Protein AF-A0A0J7YPG8-F1 (afdb_monomer_lite)

Organism: Beta vulgaris subsp. vulgaris (NCBI:txid3555)

Foldseek 3Di:
DVVQLVVQVVVVVVVVVPPWDPLLSLLLSQLSVLVVCCVVVVPLPAARDPVSVVSLQPIPPNVVSCVRSDDPQLADPSSVVSSVNVPRVPDPVVVLVVLVSNLVNPCVVPVDLVVSVVSCVVSVNLVVSLVSQVVDPVNVVVNVVSVDDPVPPVD

pLDDT: mean 83.24, std 10.27, range [52.94, 93.94]

InterPro domains:
  IPR022033 RAVE complex protein Rav1 C-terminal [PF12234] (2-155)
  IPR052208 DmX-like/RAVE complex component [PTHR13950] (1-155)

Structure (mmCIF, N/CA/C/O backbone):
data_AF-A0A0J7YPG8-F1
#
_entry.id   AF-A0A0J7YPG8-F1
#
loop_
_atom_site.group_PDB
_atom_site.id
_atom_site.type_symbol
_atom_site.label_atom_id
_atom_site.label_alt_id
_atom_site.label_comp_id
_atom_site.label_asym_id
_atom_site.label_entity_id
_atom_site.label_seq_id
_atom_site.pdbx_PDB_ins_code
_atom_site.Cartn_x
_atom_site.Cartn_y
_atom_site.Cartn_z
_atom_site.occupancy
_atom_site.B_iso_or_equiv
_atom_site.auth_seq_id
_atom_site.auth_comp_id
_atom_site.auth_asym_id
_atom_site.auth_atom_id
_atom_site.pdbx_PDB_model_num
ATOM 1 N N . GLN A 1 1 ? 13.573 20.046 -13.382 1.00 54.94 1 GLN A N 1
ATOM 2 C CA . GLN A 1 1 ? 13.195 18.711 -13.901 1.00 54.94 1 GLN A CA 1
ATOM 3 C C . GLN A 1 1 ? 14.416 17.842 -14.230 1.00 54.94 1 GLN A C 1
ATOM 5 O O . GLN A 1 1 ? 14.506 16.757 -13.679 1.00 54.94 1 GLN A O 1
ATOM 10 N N . LEU A 1 2 ? 15.409 18.317 -14.998 1.00 61.66 2 LEU A N 1
ATOM 11 C CA . LEU A 1 2 ? 16.620 17.539 -15.344 1.00 61.66 2 LEU A CA 1
ATOM 12 C C . LEU A 1 2 ? 17.437 17.011 -14.149 1.00 61.66 2 LEU A C 1
ATOM 14 O O . LEU A 1 2 ? 17.942 15.901 -14.215 1.00 61.66 2 LEU A O 1
ATOM 18 N N . LEU A 1 3 ? 17.535 17.759 -13.046 1.00 69.31 3 LEU A N 1
ATOM 19 C CA . LEU A 1 3 ? 18.310 17.344 -11.866 1.00 69.31 3 LEU A CA 1
ATOM 20 C C . LEU A 1 3 ? 17.649 16.172 -11.116 1.00 69.31 3 LEU A C 1
ATOM 22 O O . LEU A 1 3 ? 18.337 15.276 -10.650 1.00 69.31 3 LEU A O 1
ATOM 26 N N . ALA A 1 4 ? 16.312 16.130 -11.076 1.00 63.34 4 ALA A N 1
ATOM 27 C CA . ALA A 1 4 ? 15.558 15.010 -10.510 1.00 63.34 4 ALA A CA 1
ATOM 28 C C . ALA A 1 4 ? 15.660 13.761 -11.398 1.00 63.34 4 ALA A C 1
ATOM 30 O O . ALA A 1 4 ? 15.822 12.654 -10.896 1.00 63.34 4 ALA A O 1
ATOM 31 N N . VAL A 1 5 ? 15.633 13.939 -12.721 1.00 67.81 5 VAL A N 1
ATOM 32 C CA . VAL A 1 5 ? 15.859 12.848 -13.680 1.00 67.81 5 VAL A CA 1
ATOM 33 C C . VAL A 1 5 ? 17.299 12.333 -13.586 1.00 67.81 5 VAL A C 1
ATOM 35 O O . VAL A 1 5 ? 17.510 11.135 -13.504 1.00 67.81 5 VAL A O 1
ATOM 38 N N . ALA A 1 6 ? 18.298 13.211 -13.497 1.00 67.00 6 ALA A N 1
ATOM 39 C CA . ALA A 1 6 ? 19.693 12.812 -13.316 1.00 67.00 6 ALA A CA 1
ATOM 40 C C . ALA A 1 6 ? 19.927 12.111 -11.968 1.00 67.00 6 ALA A C 1
ATOM 42 O O . ALA A 1 6 ? 20.605 11.092 -11.929 1.00 67.00 6 ALA A O 1
ATOM 43 N N . HIS A 1 7 ? 19.333 12.603 -10.876 1.00 66.38 7 HIS A N 1
ATOM 44 C CA . HIS A 1 7 ? 19.425 11.970 -9.558 1.00 66.38 7 HIS A CA 1
ATOM 45 C C . HIS A 1 7 ? 18.747 10.601 -9.534 1.00 66.38 7 HIS A C 1
ATOM 47 O O . HIS A 1 7 ? 19.327 9.642 -9.043 1.00 66.38 7 HIS A O 1
ATOM 53 N N . THR A 1 8 ? 17.546 10.492 -10.109 1.00 65.50 8 THR A N 1
ATOM 54 C CA . THR A 1 8 ? 16.853 9.203 -10.223 1.00 65.50 8 THR A CA 1
ATOM 55 C C . THR A 1 8 ? 17.627 8.250 -11.115 1.00 65.50 8 THR A C 1
ATOM 57 O O . THR A 1 8 ? 17.780 7.107 -10.732 1.00 65.50 8 THR A O 1
ATOM 60 N N . ILE A 1 9 ? 18.196 8.693 -12.238 1.00 68.00 9 ILE A N 1
ATOM 61 C CA . ILE A 1 9 ? 19.059 7.854 -13.079 1.00 6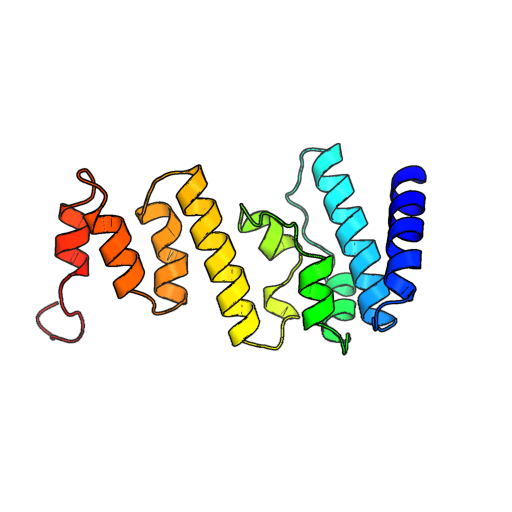8.00 9 ILE A CA 1
ATOM 62 C C . ILE A 1 9 ? 20.325 7.430 -12.326 1.00 68.00 9 ILE A C 1
ATOM 64 O O . ILE A 1 9 ? 20.723 6.283 -12.461 1.00 68.00 9 ILE A O 1
ATOM 68 N N . LEU A 1 10 ? 20.944 8.297 -11.520 1.00 66.56 10 LEU A N 1
ATOM 69 C CA . LEU A 1 10 ? 22.133 7.956 -10.729 1.00 66.56 10 LEU A CA 1
ATOM 70 C C . LEU A 1 10 ? 21.818 6.953 -9.609 1.00 66.56 10 LEU A C 1
ATOM 72 O O . LEU A 1 10 ? 22.492 5.930 -9.518 1.00 66.56 10 LEU A O 1
ATOM 76 N N . GLU A 1 11 ? 20.759 7.184 -8.826 1.00 67.06 11 GLU A N 1
ATOM 77 C CA . GLU A 1 11 ? 20.259 6.221 -7.831 1.00 67.06 11 GLU A CA 1
ATOM 78 C C . GLU A 1 11 ? 19.842 4.905 -8.502 1.00 67.06 11 GLU A C 1
ATOM 80 O O . GLU A 1 11 ? 20.130 3.816 -8.007 1.00 67.06 11 GLU A O 1
ATOM 85 N N . LEU A 1 12 ? 19.195 4.986 -9.667 1.00 63.81 12 LEU A N 1
ATOM 86 C CA . LEU A 1 12 ? 18.752 3.820 -10.421 1.00 63.81 12 LEU A CA 1
ATOM 87 C C . LEU A 1 12 ? 19.906 3.094 -11.123 1.00 63.81 12 LEU A C 1
ATOM 89 O O . LEU A 1 12 ? 19.767 1.911 -11.408 1.00 63.81 12 LEU A O 1
ATOM 93 N N . ASN A 1 13 ? 21.041 3.746 -11.385 1.00 62.84 13 ASN A N 1
ATOM 94 C CA . ASN A 1 13 ? 22.244 3.117 -11.938 1.00 62.84 13 ASN A CA 1
ATOM 95 C C . ASN A 1 13 ? 22.978 2.289 -10.869 1.00 62.84 13 ASN A C 1
ATOM 97 O O . ASN A 1 13 ? 23.530 1.234 -11.171 1.00 62.84 13 ASN A O 1
ATOM 101 N N . GLU A 1 14 ? 22.906 2.692 -9.597 1.00 60.88 14 GLU A N 1
ATOM 102 C CA . GLU A 1 14 ? 23.310 1.818 -8.486 1.00 60.88 14 GLU A CA 1
ATOM 103 C C . GLU A 1 14 ? 22.343 0.635 -8.324 1.00 60.88 14 GLU A C 1
ATOM 105 O O . GLU A 1 14 ? 22.777 -0.504 -8.146 1.00 60.88 14 GLU A O 1
ATOM 110 N N . ILE A 1 15 ? 21.039 0.879 -8.493 1.00 59.84 15 ILE A N 1
ATOM 111 C CA . ILE A 1 15 ? 19.991 -0.156 -8.536 1.00 59.84 15 ILE A CA 1
ATOM 112 C C . ILE A 1 15 ? 20.084 -0.997 -9.824 1.00 59.84 15 ILE A C 1
ATOM 114 O O . ILE A 1 15 ? 19.601 -2.117 -9.848 1.00 59.84 15 ILE A O 1
ATOM 118 N N . SER A 1 16 ? 20.772 -0.558 -10.879 1.00 53.19 16 SER A N 1
ATOM 119 C CA . SER A 1 16 ? 21.001 -1.370 -12.088 1.00 53.19 16 SER A CA 1
ATOM 120 C C . SER A 1 16 ? 21.948 -2.549 -11.822 1.00 53.19 16 SER A C 1
ATOM 122 O O . SER A 1 16 ? 22.043 -3.456 -12.643 1.00 53.19 16 SER A O 1
ATOM 124 N N . ARG A 1 17 ? 22.612 -2.586 -10.653 1.00 52.94 17 ARG A N 1
ATOM 125 C CA . ARG A 1 17 ? 23.252 -3.804 -10.121 1.00 52.94 17 ARG A CA 1
ATOM 126 C C . ARG A 1 17 ? 22.276 -4.773 -9.453 1.00 52.94 17 ARG A C 1
ATOM 128 O O . ARG A 1 17 ? 22.662 -5.902 -9.179 1.00 52.94 17 ARG A O 1
ATOM 135 N N . SER A 1 18 ? 21.060 -4.335 -9.144 1.00 58.66 18 SER A N 1
ATOM 136 C CA . SER A 1 18 ? 19.989 -5.191 -8.639 1.00 58.66 18 SER A CA 1
ATOM 137 C C . SER A 1 18 ? 19.126 -5.689 -9.792 1.00 58.66 18 SER A C 1
ATOM 139 O O . SER A 1 18 ? 18.839 -4.949 -10.728 1.00 58.66 18 SER A O 1
ATOM 141 N N . ASP A 1 19 ? 18.754 -6.963 -9.715 1.00 71.38 19 ASP A N 1
ATOM 142 C CA . ASP A 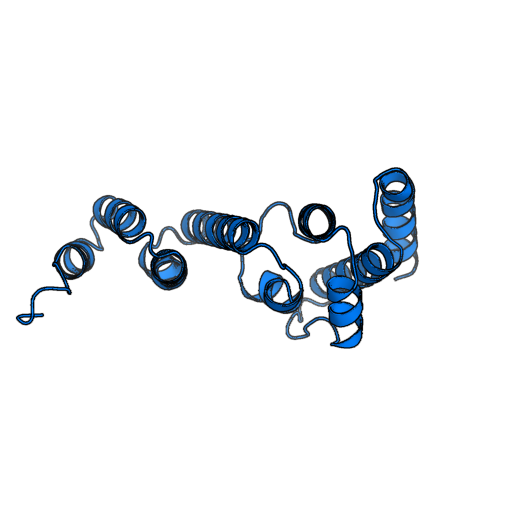1 19 ? 18.104 -7.778 -10.744 1.00 71.38 19 ASP A CA 1
ATOM 143 C C . ASP A 1 19 ? 16.728 -7.236 -11.193 1.00 71.38 19 ASP A C 1
ATOM 145 O O . ASP A 1 19 ? 15.682 -7.806 -10.875 1.00 71.38 19 ASP A O 1
ATOM 149 N N . ILE A 1 20 ? 16.686 -6.106 -11.900 1.00 82.12 20 ILE A N 1
ATOM 150 C CA . ILE A 1 20 ? 15.460 -5.513 -12.444 1.00 82.12 20 ILE A CA 1
ATOM 151 C C . ILE A 1 20 ? 15.534 -5.554 -13.958 1.00 82.12 20 ILE A C 1
ATOM 153 O O . ILE A 1 20 ? 16.533 -5.190 -14.575 1.00 82.12 20 ILE A O 1
ATOM 157 N N . ASP A 1 21 ? 14.444 -5.998 -14.560 1.00 89.50 21 ASP A N 1
ATOM 158 C CA . ASP A 1 21 ? 14.302 -6.080 -15.996 1.00 89.50 21 ASP A CA 1
ATOM 159 C C . ASP A 1 21 ? 13.972 -4.721 -16.631 1.00 89.50 21 ASP A C 1
ATOM 161 O O . ASP A 1 21 ? 13.527 -3.769 -15.985 1.00 89.50 21 ASP A O 1
ATOM 165 N N . LEU A 1 22 ? 14.175 -4.625 -17.945 1.00 88.25 22 LEU A N 1
ATOM 166 C CA . LEU A 1 22 ? 13.968 -3.384 -18.689 1.00 88.25 22 LEU A CA 1
ATOM 167 C C . LEU A 1 22 ? 12.545 -2.790 -18.526 1.00 88.25 22 LEU A C 1
ATOM 169 O O . LEU A 1 22 ? 12.447 -1.570 -18.352 1.00 88.25 22 LEU A O 1
ATOM 173 N N . PRO A 1 23 ? 11.446 -3.579 -18.541 1.00 90.00 23 PRO A N 1
ATOM 174 C CA . PRO A 1 23 ? 10.108 -3.062 -18.244 1.00 90.00 23 PRO A CA 1
ATOM 175 C C . PRO A 1 23 ? 9.986 -2.480 -16.828 1.00 90.00 23 PRO A C 1
ATOM 177 O O . PRO A 1 23 ? 9.459 -1.377 -16.666 1.00 90.00 23 PRO A O 1
ATOM 180 N N . GLY A 1 24 ? 10.535 -3.160 -15.814 1.00 90.12 24 GLY A N 1
ATOM 181 C CA . GLY A 1 24 ? 10.554 -2.664 -14.438 1.00 90.12 24 GLY A CA 1
ATOM 182 C C . GLY A 1 24 ? 11.324 -1.349 -14.308 1.00 90.12 24 GLY A C 1
ATOM 183 O O . GLY A 1 24 ? 10.861 -0.414 -13.654 1.00 90.12 24 GLY A O 1
ATOM 184 N N . PHE A 1 25 ? 12.452 -1.221 -15.006 1.00 87.62 25 PHE A N 1
ATOM 185 C CA . PHE A 1 25 ? 13.236 0.013 -15.021 1.00 87.62 25 PHE A CA 1
ATOM 186 C C . PHE A 1 25 ? 12.457 1.203 -15.605 1.00 87.62 25 PHE A C 1
ATOM 188 O O . PHE A 1 25 ? 12.451 2.291 -15.024 1.00 87.62 25 PHE A O 1
ATOM 195 N N . ARG A 1 26 ? 11.743 0.999 -16.722 1.00 89.88 26 ARG A N 1
ATOM 196 C CA . ARG A 1 26 ? 10.897 2.040 -17.340 1.00 89.88 26 ARG A CA 1
ATOM 197 C C . ARG A 1 26 ? 9.798 2.508 -16.395 1.00 89.88 26 ARG A C 1
ATOM 199 O O . ARG A 1 26 ? 9.615 3.713 -16.225 1.00 89.88 26 ARG A O 1
ATOM 206 N N . PHE A 1 27 ? 9.125 1.566 -15.739 1.00 91.69 27 PHE A N 1
ATOM 207 C CA . PHE A 1 27 ? 8.128 1.899 -14.729 1.00 91.69 27 PHE A CA 1
ATOM 208 C C . PHE A 1 27 ? 8.732 2.680 -13.559 1.00 91.69 27 PHE A C 1
ATOM 210 O O . PHE A 1 27 ? 8.128 3.649 -13.110 1.00 91.69 27 PHE A O 1
ATOM 217 N N . LEU A 1 28 ? 9.918 2.306 -13.065 1.00 89.00 28 LEU A N 1
ATOM 218 C CA . LEU A 1 28 ? 10.553 3.014 -11.948 1.00 89.00 28 LEU A CA 1
ATOM 219 C C . LEU A 1 28 ? 10.834 4.476 -12.275 1.00 89.00 28 LEU A C 1
ATOM 221 O O . LEU A 1 28 ? 10.566 5.338 -11.439 1.00 89.00 28 LEU A O 1
ATOM 225 N N . ILE A 1 29 ? 11.329 4.764 -13.478 1.00 87.06 29 ILE A N 1
ATOM 226 C CA . ILE A 1 29 ? 11.543 6.147 -13.917 1.00 87.06 29 ILE A CA 1
ATOM 227 C C . ILE A 1 29 ? 10.216 6.909 -13.918 1.00 87.06 29 ILE A C 1
ATOM 229 O O . ILE A 1 29 ? 10.133 7.976 -13.306 1.00 87.06 29 ILE A O 1
ATOM 233 N N . ALA A 1 30 ? 9.175 6.347 -14.542 1.00 89.12 30 ALA A N 1
ATOM 234 C CA . ALA A 1 30 ? 7.854 6.968 -14.596 1.00 89.12 30 ALA A CA 1
ATOM 235 C C . ALA A 1 30 ? 7.277 7.206 -13.189 1.00 89.12 30 ALA A C 1
ATOM 237 O O . ALA A 1 30 ? 6.852 8.312 -12.862 1.00 89.12 30 ALA A O 1
ATOM 238 N N . ALA A 1 31 ? 7.354 6.205 -12.309 1.00 88.25 31 ALA A N 1
ATOM 239 C CA . ALA A 1 31 ? 6.887 6.285 -10.930 1.00 88.25 31 ALA A CA 1
ATOM 240 C C . ALA A 1 31 ? 7.636 7.352 -10.115 1.00 88.25 31 ALA A C 1
ATOM 242 O O . ALA A 1 31 ? 7.017 8.082 -9.339 1.00 88.25 31 ALA A O 1
ATOM 243 N N . ARG A 1 32 ? 8.959 7.474 -10.283 1.00 85.75 32 ARG A N 1
ATOM 244 C CA . ARG A 1 32 ? 9.769 8.475 -9.571 1.00 85.75 32 ARG A CA 1
ATOM 245 C C . ARG A 1 32 ? 9.520 9.886 -10.087 1.00 85.75 32 ARG A C 1
ATOM 247 O O . ARG A 1 32 ? 9.409 10.805 -9.274 1.00 85.75 32 ARG A O 1
ATOM 254 N N . LEU A 1 33 ? 9.385 10.052 -11.402 1.00 84.50 33 LEU A N 1
ATOM 255 C CA . LEU A 1 33 ? 9.008 11.329 -12.001 1.00 84.50 33 LEU A CA 1
ATOM 256 C C . LEU A 1 33 ? 7.626 11.767 -11.506 1.00 84.50 33 LEU A C 1
ATOM 258 O O . LEU A 1 33 ? 7.490 12.874 -10.988 1.00 84.50 33 LEU A O 1
ATOM 262 N N . PHE A 1 34 ? 6.651 10.859 -11.546 1.00 85.94 34 PHE A N 1
ATOM 263 C CA . PHE A 1 34 ? 5.309 11.086 -11.020 1.00 85.94 34 PHE A CA 1
ATOM 264 C C . PHE A 1 34 ? 5.336 11.512 -9.544 1.00 85.94 34 PHE A C 1
ATOM 266 O O . PHE A 1 34 ? 4.749 12.527 -9.172 1.00 85.94 34 PHE A O 1
ATOM 273 N N . GLN A 1 35 ? 6.071 10.793 -8.689 1.00 83.31 35 GLN A N 1
ATOM 274 C CA . GLN A 1 35 ? 6.219 11.146 -7.271 1.00 83.31 35 GLN A CA 1
ATOM 275 C C . GLN A 1 35 ? 6.872 12.519 -7.064 1.00 83.31 35 GLN A C 1
ATOM 277 O O . GLN A 1 35 ? 6.481 13.255 -6.153 1.00 83.31 35 GLN A O 1
ATOM 282 N N . PHE A 1 36 ? 7.865 12.867 -7.883 1.00 81.00 36 PHE A N 1
ATOM 283 C CA . PHE A 1 36 ? 8.516 14.171 -7.835 1.00 81.00 36 PHE A CA 1
ATOM 284 C C . PHE A 1 36 ? 7.547 15.296 -8.212 1.00 81.00 36 PHE A C 1
ATOM 286 O O . PHE A 1 36 ? 7.435 16.277 -7.474 1.00 81.00 36 PHE A O 1
ATOM 293 N N . GLU A 1 37 ? 6.807 15.147 -9.310 1.00 81.56 37 GLU A N 1
ATOM 294 C CA . GLU A 1 37 ? 5.797 16.121 -9.738 1.00 81.56 37 GLU A CA 1
ATOM 295 C C . GLU A 1 37 ? 4.726 16.320 -8.672 1.00 81.56 37 GLU A C 1
ATOM 297 O O . GLU A 1 37 ? 4.372 17.453 -8.341 1.00 81.56 37 GLU A O 1
ATOM 302 N N . CYS A 1 38 ? 4.305 15.216 -8.064 1.00 78.62 38 CYS A N 1
ATOM 303 C CA . CYS A 1 38 ? 3.392 15.188 -6.940 1.00 78.62 38 CYS A CA 1
ATOM 304 C C . CYS A 1 38 ? 3.857 16.042 -5.750 1.00 78.62 38 CYS A C 1
ATOM 306 O O . CYS A 1 38 ? 3.076 16.811 -5.182 1.00 78.62 38 CYS A O 1
ATOM 308 N N . ARG A 1 39 ? 5.140 15.937 -5.383 1.00 77.12 39 ARG A N 1
ATOM 309 C CA . ARG A 1 39 ? 5.745 16.755 -4.318 1.00 77.12 39 ARG A CA 1
ATOM 310 C C . ARG A 1 39 ? 5.901 18.217 -4.733 1.00 77.12 39 ARG A C 1
ATOM 312 O O . ARG A 1 39 ? 5.706 19.099 -3.903 1.00 77.12 39 ARG A O 1
ATOM 319 N N . SER A 1 40 ? 6.254 18.466 -5.992 1.00 77.19 40 SER A N 1
ATOM 320 C CA . SER A 1 40 ? 6.561 19.807 -6.497 1.00 77.19 40 SER A CA 1
ATOM 321 C C . SER A 1 40 ? 5.315 20.670 -6.702 1.00 77.19 40 SER A C 1
ATOM 323 O O . SER A 1 40 ? 5.354 21.861 -6.411 1.00 77.19 40 SER A O 1
ATOM 325 N N . HIS A 1 41 ? 4.214 20.099 -7.197 1.00 70.00 41 HIS A N 1
ATOM 326 C CA . HIS A 1 41 ? 3.038 20.869 -7.626 1.00 70.00 41 HIS A CA 1
ATOM 327 C 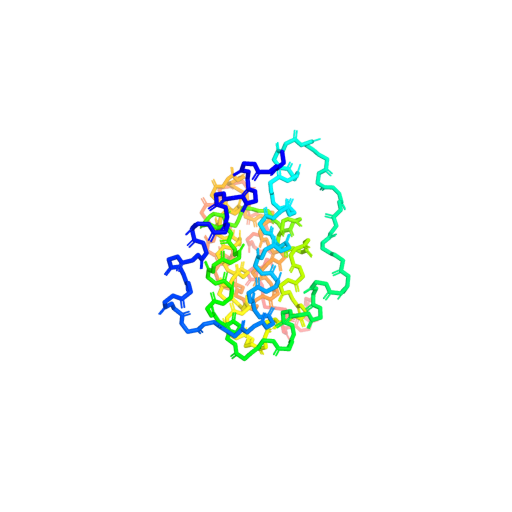C . HIS A 1 41 ? 1.832 20.757 -6.679 1.00 70.00 41 HIS A C 1
ATOM 329 O O . HIS A 1 41 ? 0.792 21.348 -6.966 1.00 70.00 41 HIS A O 1
ATOM 335 N N . GLN A 1 42 ? 1.933 19.997 -5.575 1.00 63.00 42 GLN A N 1
ATOM 336 C CA . GLN A 1 42 ? 0.869 19.738 -4.576 1.00 63.00 42 GLN A CA 1
ATOM 337 C C . GLN A 1 42 ? -0.489 19.265 -5.152 1.00 63.00 42 GLN A C 1
ATOM 339 O O . GLN A 1 42 ? -1.471 19.122 -4.427 1.00 63.00 42 GLN A O 1
ATOM 344 N N . THR A 1 43 ? -0.553 18.967 -6.449 1.00 54.88 43 THR A N 1
ATOM 345 C CA . THR A 1 43 ? -1.761 18.644 -7.215 1.00 54.88 43 THR A CA 1
ATOM 346 C C . THR A 1 43 ? -1.720 17.183 -7.666 1.00 54.88 43 THR A C 1
ATOM 348 O O . THR A 1 43 ? -1.878 16.847 -8.833 1.00 54.88 43 THR A O 1
ATOM 351 N N . CYS A 1 44 ? -1.536 16.265 -6.714 1.00 56.31 44 CYS A N 1
ATOM 352 C CA . CYS A 1 44 ? -1.649 14.822 -6.955 1.00 56.31 44 CYS A CA 1
ATOM 353 C C . CYS A 1 44 ? -3.114 14.386 -7.094 1.00 56.31 44 CYS A C 1
ATOM 355 O O . CYS A 1 44 ? -3.663 13.714 -6.215 1.00 56.31 44 CYS A O 1
ATOM 357 N N . GLN A 1 45 ? -3.778 14.782 -8.175 1.00 58.44 45 GLN A N 1
ATOM 358 C CA . GLN A 1 45 ? -4.982 14.079 -8.633 1.00 58.44 45 GLN A CA 1
ATOM 359 C C . GLN A 1 45 ? -4.703 13.163 -9.826 1.00 58.44 45 GLN A C 1
ATOM 361 O O . GLN A 1 45 ? -5.525 12.303 -10.135 1.00 58.44 45 GLN A O 1
ATOM 366 N N . GLN A 1 46 ? -3.543 13.309 -10.467 1.00 70.12 46 GLN A N 1
ATOM 367 C CA . GLN A 1 46 ? -3.156 12.482 -11.600 1.00 70.12 46 GLN A CA 1
ATOM 368 C C . GLN A 1 46 ? -2.681 11.108 -11.113 1.00 70.12 46 GLN A C 1
ATOM 370 O O . GLN A 1 46 ? -2.113 10.975 -10.031 1.00 70.12 46 GLN A O 1
ATOM 375 N N . ARG A 1 47 ? -3.002 10.069 -11.881 1.00 81.50 47 ARG A N 1
ATOM 376 C CA . ARG A 1 47 ? -2.470 8.712 -11.714 1.00 81.50 47 ARG A CA 1
ATOM 377 C C . ARG A 1 47 ? -1.396 8.501 -12.774 1.00 81.50 47 ARG A C 1
ATOM 379 O O . ARG A 1 47 ? -1.382 9.243 -13.754 1.00 81.50 47 ARG A O 1
ATOM 386 N N . LEU A 1 48 ? -0.551 7.488 -12.596 1.00 87.88 48 LEU A N 1
ATOM 387 C CA . LEU A 1 48 ? 0.307 7.027 -13.686 1.00 87.88 48 LEU A CA 1
ATOM 388 C C . LEU A 1 48 ? -0.531 6.715 -14.926 1.00 87.88 48 LEU A C 1
ATOM 390 O O . LEU A 1 48 ? -1.673 6.246 -14.817 1.00 87.88 48 LEU A O 1
ATOM 394 N N . GLU A 1 49 ? 0.043 6.973 -16.096 1.00 89.44 49 GLU A N 1
ATOM 395 C CA . GLU A 1 49 ? -0.617 6.636 -17.344 1.00 89.44 49 GLU A CA 1
ATOM 396 C C . GLU A 1 49 ? -0.726 5.116 -17.492 1.00 89.44 49 GLU A C 1
ATOM 398 O O . GLU A 1 49 ? 0.075 4.339 -16.966 1.00 89.44 49 GLU A O 1
ATOM 403 N N . TRP A 1 50 ? -1.727 4.667 -18.249 1.00 89.62 50 TRP A N 1
ATOM 404 C CA . TRP A 1 50 ? -1.934 3.238 -18.490 1.00 89.62 50 TRP A CA 1
ATOM 405 C C . TRP A 1 50 ? -0.724 2.568 -19.147 1.00 89.62 50 TRP A C 1
ATOM 407 O O . TRP A 1 50 ? -0.469 1.394 -18.886 1.00 89.62 50 TRP A O 1
ATOM 417 N N . VAL A 1 51 ? 0.043 3.310 -19.954 1.00 91.50 51 VAL A N 1
ATOM 418 C CA . VAL A 1 51 ? 1.281 2.812 -20.566 1.00 91.50 51 VAL A CA 1
ATOM 419 C C . VAL A 1 51 ? 2.355 2.512 -19.516 1.00 91.50 51 VAL A C 1
ATOM 421 O O . VAL A 1 51 ? 3.026 1.487 -19.609 1.00 91.50 51 VAL A O 1
ATOM 424 N N . ASP A 1 52 ? 2.466 3.334 -18.472 1.00 91.62 52 ASP A N 1
ATOM 425 C CA . ASP A 1 52 ? 3.421 3.120 -17.383 1.00 91.62 52 ASP A CA 1
ATOM 426 C C . ASP A 1 52 ? 3.035 1.896 -16.559 1.00 91.62 52 ASP A C 1
ATOM 428 O O . ASP A 1 52 ? 3.869 1.037 -16.267 1.00 91.62 52 ASP A O 1
ATOM 432 N N . VAL A 1 53 ? 1.742 1.763 -16.254 1.00 92.25 53 VAL A N 1
ATOM 433 C CA . VAL A 1 53 ? 1.204 0.580 -15.573 1.00 92.25 53 VAL A CA 1
ATOM 434 C C . VAL A 1 53 ? 1.445 -0.681 -16.408 1.00 92.25 53 VAL A C 1
ATOM 436 O O . VAL A 1 53 ? 1.831 -1.710 -15.854 1.00 92.25 53 VAL A O 1
ATOM 439 N N . ALA A 1 54 ? 1.298 -0.612 -17.734 1.00 93.94 54 ALA A N 1
ATOM 440 C CA . ALA A 1 54 ? 1.575 -1.740 -18.619 1.00 93.94 54 ALA A CA 1
ATOM 441 C C . ALA A 1 54 ? 3.038 -2.206 -18.534 1.00 93.94 54 ALA A C 1
ATOM 443 O O . ALA A 1 54 ? 3.283 -3.414 -18.550 1.00 93.94 54 ALA A O 1
ATOM 444 N N . TRP A 1 55 ? 4.006 -1.295 -18.378 1.00 93.75 55 TRP A N 1
ATOM 445 C CA . TRP A 1 55 ? 5.407 -1.677 -18.166 1.00 93.75 55 TRP A CA 1
ATOM 446 C C . TRP A 1 55 ? 5.612 -2.452 -16.860 1.00 93.75 55 TRP A C 1
ATOM 448 O O . TRP A 1 55 ? 6.334 -3.448 -16.860 1.00 93.75 55 TRP A O 1
ATOM 458 N N . ALA A 1 56 ? 4.932 -2.067 -15.775 1.00 93.38 56 ALA A N 1
ATOM 459 C CA . ALA A 1 56 ? 4.978 -2.818 -14.519 1.00 93.38 56 ALA A CA 1
ATOM 460 C C . ALA A 1 56 ? 4.351 -4.215 -14.644 1.00 93.38 56 ALA A C 1
ATOM 462 O O . ALA A 1 56 ? 4.890 -5.180 -14.104 1.00 93.38 56 ALA A O 1
ATOM 463 N N . ILE A 1 57 ? 3.248 -4.345 -15.392 1.00 92.81 57 ILE A N 1
ATOM 464 C CA . ILE A 1 57 ? 2.593 -5.642 -15.649 1.00 92.81 57 ILE A CA 1
ATOM 465 C C . ILE A 1 57 ? 3.544 -6.602 -16.375 1.00 92.81 57 ILE A C 1
ATOM 467 O O . ILE A 1 57 ? 3.600 -7.786 -16.041 1.00 92.81 57 ILE A O 1
ATOM 471 N N . HIS A 1 58 ? 4.313 -6.101 -17.343 1.00 92.75 58 HIS A N 1
ATOM 472 C CA . HIS A 1 58 ? 5.268 -6.912 -18.105 1.00 92.75 58 HIS A CA 1
ATOM 473 C C . HIS A 1 58 ? 6.578 -7.180 -17.359 1.00 92.75 58 HIS A C 1
ATOM 475 O O . HIS A 1 58 ? 7.394 -7.958 -17.851 1.00 92.75 58 HIS A O 1
ATOM 481 N N . SER A 1 59 ? 6.790 -6.568 -16.190 1.00 92.00 59 SER A N 1
ATOM 482 C CA . SER A 1 59 ? 7.985 -6.833 -15.399 1.00 92.00 59 SER A CA 1
ATOM 483 C C . SER A 1 59 ? 7.947 -8.246 -14.807 1.00 92.00 59 SER A C 1
ATOM 485 O O . SER A 1 59 ? 6.945 -8.674 -14.219 1.00 92.00 59 SER A O 1
ATOM 487 N N . GLY A 1 60 ? 9.057 -8.971 -14.932 1.00 89.50 60 GLY A N 1
ATOM 488 C CA . GLY A 1 60 ? 9.305 -10.238 -14.242 1.00 89.50 60 GLY A CA 1
ATOM 489 C C . GLY A 1 60 ? 9.694 -10.053 -12.771 1.00 89.50 60 GLY A C 1
ATOM 490 O O . GLY A 1 60 ? 9.597 -10.989 -11.982 1.00 89.50 60 GLY A O 1
ATOM 491 N N . CYS A 1 61 ? 10.077 -8.836 -12.373 1.00 88.56 61 CYS A N 1
ATOM 492 C CA . CYS A 1 61 ? 10.643 -8.527 -11.059 1.00 88.56 61 CYS A CA 1
ATOM 493 C C . CYS A 1 61 ? 9.695 -7.683 -10.183 1.00 88.56 61 CYS A C 1
ATOM 495 O O . CYS A 1 61 ? 10.139 -6.803 -9.444 1.00 88.56 61 CYS A O 1
ATOM 497 N N . LYS A 1 62 ? 8.383 -7.956 -10.227 1.00 90.44 62 LYS A N 1
ATOM 498 C CA . LYS A 1 62 ? 7.323 -7.179 -9.541 1.00 90.44 62 LYS A CA 1
ATOM 499 C C . LYS A 1 62 ? 7.514 -7.031 -8.028 1.00 90.44 62 LYS A C 1
ATOM 501 O O . LYS A 1 62 ? 7.271 -5.958 -7.484 1.00 90.44 62 LYS A O 1
ATOM 506 N N . ALA A 1 63 ? 7.998 -8.068 -7.346 1.00 86.69 63 ALA A N 1
ATOM 507 C CA . ALA A 1 63 ? 8.257 -8.019 -5.904 1.00 86.69 63 ALA A CA 1
ATOM 508 C C . ALA A 1 63 ? 9.350 -6.993 -5.545 1.00 86.69 63 ALA A C 1
ATOM 510 O O . ALA A 1 63 ? 9.211 -6.203 -4.606 1.00 86.69 63 ALA A O 1
ATOM 511 N N . SER A 1 64 ? 10.440 -6.972 -6.318 1.00 87.44 64 SER A N 1
ATOM 512 C CA . SER A 1 64 ? 11.510 -5.973 -6.194 1.00 87.44 64 SER A CA 1
ATOM 513 C C . SER A 1 64 ? 11.016 -4.591 -6.621 1.00 87.44 64 SER A C 1
ATOM 515 O O . SER A 1 64 ? 11.288 -3.598 -5.944 1.00 87.44 64 SER A O 1
ATOM 517 N N . LEU A 1 65 ? 10.209 -4.535 -7.683 1.00 89.12 65 LEU A N 1
ATOM 518 C CA . LEU A 1 65 ? 9.589 -3.315 -8.187 1.00 89.12 65 LEU A CA 1
ATOM 519 C C . LEU A 1 65 ? 8.718 -2.635 -7.127 1.00 89.12 65 LEU A C 1
ATOM 521 O O . LEU A 1 65 ? 8.806 -1.422 -6.944 1.00 89.12 65 LEU A O 1
ATOM 525 N N . ALA A 1 66 ? 7.926 -3.404 -6.377 1.00 88.50 66 ALA A N 1
ATOM 526 C CA . ALA A 1 66 ? 7.121 -2.897 -5.269 1.00 88.50 66 ALA A CA 1
ATOM 527 C C . ALA A 1 66 ? 7.982 -2.275 -4.170 1.00 88.50 66 ALA A C 1
ATOM 529 O O . ALA A 1 66 ? 7.695 -1.167 -3.730 1.00 88.50 66 ALA A O 1
ATOM 530 N N . LYS A 1 67 ? 9.081 -2.923 -3.774 1.00 85.12 67 LYS A N 1
ATOM 531 C CA . LYS A 1 67 ? 9.987 -2.382 -2.744 1.00 85.12 67 LYS A CA 1
ATOM 532 C C . LYS A 1 67 ? 10.637 -1.060 -3.157 1.00 85.12 67 LYS A C 1
ATOM 534 O O . LYS A 1 67 ? 10.902 -0.225 -2.301 1.00 85.12 67 LYS A O 1
ATOM 539 N N . LEU A 1 68 ? 10.907 -0.882 -4.448 1.00 85.06 68 LEU A N 1
ATOM 540 C CA . LEU A 1 68 ? 11.642 0.274 -4.970 1.00 85.06 68 LEU A CA 1
ATOM 541 C C . LEU A 1 68 ? 10.739 1.426 -5.419 1.00 85.06 68 LEU A C 1
ATOM 543 O O . LEU A 1 68 ? 11.163 2.584 -5.394 1.00 85.06 68 LEU A O 1
ATOM 547 N N . SER A 1 69 ? 9.517 1.122 -5.855 1.00 86.00 69 SER A N 1
ATOM 548 C CA . SER A 1 69 ? 8.540 2.124 -6.293 1.00 86.00 69 SER A CA 1
ATOM 549 C C . SER A 1 69 ? 7.706 2.668 -5.138 1.00 86.00 69 SER A C 1
ATOM 551 O O . SER A 1 69 ? 7.334 3.843 -5.157 1.00 86.00 69 SER A O 1
ATOM 553 N N . LEU A 1 70 ? 7.416 1.846 -4.126 1.00 83.94 70 LEU A N 1
ATOM 554 C CA . LEU A 1 70 ? 6.608 2.265 -2.990 1.00 83.94 70 LEU A CA 1
ATOM 555 C C . LEU A 1 70 ? 7.430 3.124 -2.019 1.00 83.94 70 LEU A C 1
ATOM 557 O O . LEU A 1 70 ? 8.575 2.791 -1.715 1.00 83.94 70 LEU A O 1
ATOM 561 N N . PRO A 1 71 ? 6.860 4.221 -1.494 1.00 75.44 71 PRO A N 1
ATOM 562 C CA . PRO A 1 71 ? 7.506 4.978 -0.431 1.00 75.44 71 PRO A CA 1
ATOM 563 C C . PRO A 1 71 ? 7.627 4.124 0.841 1.00 75.44 71 PRO A C 1
ATOM 565 O O . PRO A 1 71 ? 6.741 3.321 1.133 1.00 75.44 71 PRO A O 1
ATOM 568 N N . CYS A 1 72 ? 8.684 4.347 1.634 1.00 69.19 72 CYS A N 1
ATOM 569 C CA . CYS A 1 72 ? 8.891 3.649 2.914 1.00 69.19 72 CYS A CA 1
ATOM 570 C C . CYS A 1 72 ? 7.696 3.789 3.869 1.00 69.19 72 CYS A C 1
ATOM 572 O O . CYS A 1 72 ? 7.378 2.856 4.602 1.00 69.19 72 CYS A O 1
ATOM 574 N N . GLU A 1 73 ? 7.009 4.933 3.832 1.00 69.38 73 GLU A N 1
ATOM 575 C CA . GLU A 1 73 ? 5.764 5.154 4.560 1.00 69.38 73 GLU A CA 1
ATOM 576 C C . GLU A 1 73 ? 4.598 5.296 3.576 1.00 69.38 73 GLU A C 1
ATOM 578 O O . GLU A 1 73 ? 4.351 6.355 2.994 1.00 69.38 73 GLU A O 1
ATOM 583 N N . ILE A 1 74 ? 3.858 4.205 3.383 1.00 70.50 74 ILE A N 1
ATOM 584 C CA . ILE A 1 74 ? 2.614 4.207 2.608 1.00 70.50 74 ILE A CA 1
ATOM 585 C C . ILE A 1 74 ? 1.500 4.716 3.518 1.00 70.50 74 ILE A C 1
ATOM 587 O O . ILE A 1 74 ? 0.833 3.942 4.198 1.00 70.50 74 ILE A O 1
ATOM 591 N N . VAL A 1 75 ? 1.316 6.030 3.562 1.00 68.38 75 VAL A N 1
ATOM 592 C CA . VAL A 1 75 ? 0.361 6.642 4.498 1.00 68.38 75 VAL A CA 1
ATOM 593 C C . VAL A 1 75 ? -1.046 6.760 3.906 1.00 68.38 75 VAL A C 1
ATOM 595 O O . VAL A 1 75 ? -2.028 6.653 4.638 1.00 68.38 75 VAL A O 1
ATOM 598 N N . ASP A 1 76 ? -1.158 6.944 2.586 1.00 82.12 76 ASP A N 1
ATOM 599 C CA . ASP A 1 76 ? -2.419 7.294 1.932 1.00 82.12 76 ASP A CA 1
ATOM 600 C C . ASP A 1 76 ? -2.716 6.404 0.708 1.00 82.12 76 ASP A C 1
ATOM 602 O O . ASP A 1 76 ? -1.887 6.220 -0.188 1.00 82.12 76 ASP A O 1
ATOM 606 N N . TRP A 1 77 ? -3.958 5.911 0.618 1.00 86.31 77 TRP A N 1
ATOM 607 C CA . TRP A 1 77 ? -4.449 5.107 -0.515 1.00 86.31 77 TRP A CA 1
ATOM 608 C C . TRP A 1 77 ? -4.377 5.833 -1.857 1.00 86.31 77 TRP A C 1
ATOM 610 O O . TRP A 1 77 ? -4.180 5.204 -2.894 1.00 86.31 77 TRP A O 1
ATOM 620 N N . LYS A 1 78 ? -4.514 7.161 -1.859 1.00 84.75 78 LYS A N 1
ATOM 621 C CA . LYS A 1 78 ? -4.423 7.960 -3.087 1.00 84.75 78 LYS A CA 1
ATOM 622 C C . LYS A 1 78 ? -3.076 7.753 -3.779 1.00 84.75 78 LYS A C 1
ATOM 624 O O . LYS A 1 78 ? -3.052 7.487 -4.972 1.00 84.75 78 LYS A O 1
ATOM 629 N N . THR A 1 79 ? -1.985 7.769 -3.019 1.00 83.19 79 THR A N 1
ATOM 630 C CA . THR A 1 79 ? -0.635 7.535 -3.544 1.00 83.19 79 THR A CA 1
ATOM 631 C C . THR A 1 79 ? -0.476 6.105 -4.047 1.00 83.19 79 THR A C 1
ATOM 633 O O . THR A 1 79 ? 0.019 5.891 -5.150 1.00 83.19 79 THR A O 1
ATOM 636 N N . LEU A 1 80 ? -0.952 5.120 -3.278 1.00 87.38 80 LEU A N 1
ATOM 637 C CA . LEU A 1 80 ? -0.862 3.711 -3.667 1.00 87.38 80 LEU A CA 1
ATOM 638 C C . LEU A 1 80 ? -1.658 3.413 -4.951 1.00 87.38 80 LEU A C 1
ATOM 640 O O . LEU A 1 80 ? -1.169 2.743 -5.858 1.00 87.38 80 LEU A O 1
ATOM 644 N N . SER A 1 81 ? -2.883 3.934 -5.037 1.00 88.81 81 SER A N 1
ATOM 645 C CA . SER A 1 81 ? -3.763 3.758 -6.198 1.00 88.81 81 SER A CA 1
ATOM 646 C C . SER A 1 81 ? -3.287 4.531 -7.427 1.00 88.81 81 SER A C 1
ATOM 648 O O . SER A 1 81 ? -3.497 4.062 -8.544 1.00 88.81 81 SER A O 1
ATOM 650 N N . ALA A 1 82 ? -2.608 5.667 -7.246 1.00 88.31 82 ALA A N 1
ATOM 651 C CA . ALA A 1 82 ? -1.994 6.414 -8.338 1.00 88.31 82 ALA A CA 1
ATOM 652 C C . ALA A 1 82 ? -0.813 5.674 -8.983 1.00 88.31 82 ALA A C 1
ATOM 654 O O . ALA A 1 82 ? -0.613 5.801 -10.186 1.00 88.31 82 ALA A O 1
ATOM 655 N N . LEU A 1 83 ? -0.092 4.852 -8.213 1.00 89.31 83 LEU A N 1
ATOM 656 C CA . LEU A 1 83 ? 0.967 3.968 -8.718 1.00 89.31 83 LEU A CA 1
ATOM 657 C C . LEU A 1 83 ? 0.433 2.688 -9.389 1.00 89.31 83 LEU A C 1
ATOM 659 O O . LEU A 1 83 ? 1.211 1.874 -9.884 1.00 89.31 83 LEU A O 1
ATOM 663 N N . GLY A 1 84 ? -0.885 2.466 -9.367 1.00 90.00 84 GLY A N 1
ATOM 664 C CA . GLY A 1 84 ? -1.510 1.319 -10.022 1.00 90.00 84 GLY A CA 1
ATOM 665 C C . GLY A 1 84 ? -1.150 -0.040 -9.416 1.00 90.00 84 GLY A C 1
ATOM 666 O O . GLY A 1 84 ? -1.314 -1.049 -10.088 1.00 90.00 84 GLY A O 1
ATOM 667 N N . VAL A 1 85 ? -0.688 -0.089 -8.161 1.00 90.44 85 VAL A N 1
ATOM 668 C CA . VAL A 1 85 ? -0.153 -1.305 -7.505 1.00 90.44 85 VAL A CA 1
ATOM 669 C C . VAL A 1 85 ? -1.127 -2.481 -7.561 1.00 90.44 85 VAL A C 1
ATOM 671 O O . VAL A 1 85 ? -0.714 -3.619 -7.739 1.00 90.44 85 VAL A O 1
ATOM 674 N N . GLY A 1 86 ? -2.431 -2.211 -7.467 1.00 89.19 86 GLY A N 1
ATOM 675 C CA . GLY A 1 86 ? -3.461 -3.247 -7.569 1.00 89.19 86 GLY A CA 1
ATOM 676 C C . GLY A 1 86 ? -3.618 -3.876 -8.960 1.00 89.19 86 GLY A C 1
ATOM 677 O O . GLY A 1 86 ? -4.285 -4.897 -9.061 1.00 89.19 86 GLY A O 1
ATOM 678 N N . TYR A 1 87 ? -3.045 -3.287 -10.015 1.00 90.81 87 TYR A N 1
ATOM 679 C CA . TYR A 1 87 ? -3.150 -3.792 -11.389 1.00 90.81 87 TYR A CA 1
ATOM 680 C C . TYR A 1 87 ? -1.979 -4.676 -11.807 1.00 90.81 87 TYR A C 1
ATOM 682 O O . TYR A 1 87 ? -2.159 -5.546 -12.649 1.00 90.81 87 TYR A O 1
ATOM 690 N N . TRP A 1 88 ? -0.784 -4.428 -11.269 1.00 93.25 88 TRP A N 1
ATOM 691 C CA . TRP A 1 88 ? 0.439 -5.098 -11.718 1.00 93.25 88 TRP A CA 1
ATOM 692 C C . TRP A 1 88 ? 1.074 -5.999 -10.663 1.00 93.25 88 TRP A C 1
ATOM 694 O O . TRP A 1 88 ? 1.990 -6.742 -10.995 1.00 93.25 88 TRP A O 1
ATOM 704 N N . LEU A 1 89 ? 0.644 -5.942 -9.400 1.00 91.44 89 LEU A N 1
ATOM 705 C CA . LEU A 1 89 ? 1.171 -6.820 -8.360 1.00 91.44 89 LEU A CA 1
ATOM 706 C C . LEU A 1 89 ? 0.457 -8.177 -8.402 1.00 91.44 89 LEU A C 1
ATOM 708 O O . LEU A 1 89 ? -0.671 -8.308 -7.933 1.00 91.44 89 LEU A O 1
ATOM 712 N N . ASP A 1 90 ? 1.137 -9.188 -8.937 1.00 88.56 90 ASP A N 1
ATOM 713 C CA . ASP A 1 90 ? 0.542 -10.510 -9.181 1.00 88.56 90 ASP A CA 1
ATOM 714 C C . ASP A 1 90 ? 0.330 -11.332 -7.900 1.00 88.56 90 ASP A C 1
ATOM 716 O O . ASP A 1 90 ? -0.559 -12.179 -7.835 1.00 88.56 90 ASP A O 1
ATOM 720 N N . SER A 1 91 ? 1.154 -11.110 -6.869 1.00 89.75 91 SER A N 1
ATOM 721 C CA . SER A 1 91 ? 1.092 -11.896 -5.637 1.00 89.75 91 SER A CA 1
ATOM 722 C C . SER A 1 91 ? 0.014 -11.358 -4.690 1.00 89.75 91 SER A C 1
ATOM 724 O O . SER A 1 91 ? 0.170 -10.261 -4.135 1.00 89.75 91 SER A O 1
ATOM 726 N N . PRO A 1 92 ? -1.055 -12.131 -4.411 1.00 88.75 92 PRO A N 1
ATOM 727 C CA . PRO A 1 92 ? -2.089 -11.708 -3.472 1.00 88.75 92 PRO A CA 1
ATOM 728 C C . PRO A 1 92 ? -1.535 -11.553 -2.051 1.00 88.75 92 PRO A C 1
ATOM 730 O O . PRO A 1 92 ? -2.015 -10.708 -1.294 1.00 88.75 92 PRO A O 1
ATOM 733 N N . ASP A 1 93 ? -0.508 -12.320 -1.681 1.00 90.25 93 ASP A N 1
ATOM 734 C CA . ASP A 1 93 ? 0.137 -12.218 -0.372 1.00 90.25 93 ASP A CA 1
ATOM 735 C C . ASP A 1 93 ? 0.951 -10.932 -0.230 1.00 90.25 93 ASP A C 1
ATOM 737 O O . ASP A 1 93 ? 0.932 -10.296 0.828 1.00 90.25 93 ASP A O 1
ATOM 741 N N . GLU A 1 94 ? 1.644 -10.510 -1.288 1.00 88.62 94 GLU A N 1
ATOM 742 C CA . GLU A 1 94 ? 2.346 -9.224 -1.295 1.00 88.62 94 GLU A CA 1
ATOM 743 C C . GLU A 1 94 ? 1.360 -8.061 -1.254 1.00 88.62 94 GLU A C 1
ATOM 745 O O . GLU A 1 94 ? 1.545 -7.136 -0.460 1.00 88.62 94 GLU A O 1
ATOM 750 N N . LEU A 1 95 ? 0.263 -8.143 -2.012 1.00 90.31 95 LEU A N 1
ATOM 751 C CA . LEU A 1 95 ? -0.784 -7.128 -1.970 1.00 90.31 95 LEU A CA 1
ATOM 752 C C . LEU A 1 95 ? -1.386 -7.014 -0.566 1.00 90.31 95 LEU A C 1
ATOM 754 O O . LEU A 1 95 ? -1.498 -5.911 -0.029 1.00 90.31 95 LEU A O 1
ATOM 758 N N . ARG A 1 96 ? -1.694 -8.145 0.083 1.00 91.94 96 ARG A N 1
ATOM 759 C CA . ARG A 1 96 ? -2.173 -8.164 1.475 1.00 91.94 96 ARG A CA 1
ATOM 760 C C . ARG A 1 96 ? -1.191 -7.473 2.423 1.00 91.94 96 ARG A C 1
ATOM 762 O O . ARG A 1 96 ? -1.631 -6.691 3.265 1.00 91.94 96 ARG A O 1
ATOM 769 N N . LYS A 1 97 ? 0.119 -7.713 2.277 1.00 90.12 97 LYS A N 1
ATOM 770 C CA . LYS A 1 97 ? 1.163 -7.052 3.086 1.00 90.12 97 LYS A CA 1
ATOM 771 C C . LYS A 1 97 ? 1.195 -5.543 2.851 1.00 90.12 97 LYS A C 1
ATOM 773 O O . LYS A 1 97 ? 1.254 -4.787 3.816 1.00 90.12 97 LYS A O 1
ATOM 778 N N . VAL A 1 98 ? 1.123 -5.101 1.597 1.00 90.12 98 VAL A N 1
ATOM 779 C CA . VAL A 1 98 ? 1.112 -3.672 1.241 1.00 90.12 98 VAL A CA 1
ATOM 780 C C . VAL A 1 98 ? -0.109 -2.967 1.841 1.00 90.12 98 VAL A C 1
ATOM 782 O O . VAL A 1 98 ? 0.038 -1.930 2.491 1.00 90.12 98 VAL A O 1
ATOM 785 N N . ILE A 1 99 ? -1.302 -3.552 1.696 1.00 91.69 99 ILE A N 1
ATOM 786 C CA . ILE A 1 99 ? -2.542 -3.004 2.264 1.00 91.69 99 ILE A CA 1
ATOM 787 C C . ILE A 1 99 ? -2.511 -3.010 3.797 1.00 91.69 99 ILE A C 1
ATOM 789 O O . ILE A 1 99 ? -2.983 -2.066 4.427 1.00 91.69 99 ILE A O 1
ATOM 793 N N . GLU A 1 100 ? -1.928 -4.033 4.421 1.00 91.56 100 GLU A N 1
ATOM 794 C CA . GLU A 1 100 ? -1.780 -4.075 5.876 1.00 91.56 100 GLU A CA 1
ATOM 795 C C . GLU A 1 100 ? -0.833 -2.983 6.392 1.00 91.56 100 GLU A C 1
ATOM 797 O O . GLU A 1 100 ? -1.131 -2.341 7.402 1.00 91.56 100 GLU A O 1
ATOM 802 N N . THR A 1 101 ? 0.285 -2.745 5.703 1.00 90.56 101 THR A N 1
ATOM 803 C CA . THR A 1 101 ? 1.205 -1.643 6.022 1.00 90.56 101 T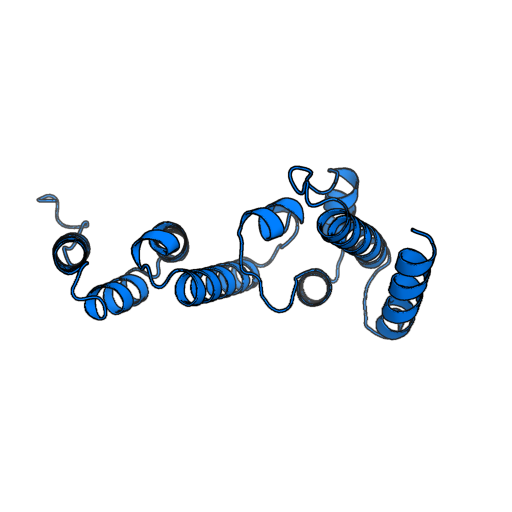HR A CA 1
ATOM 804 C C . THR A 1 101 ? 0.504 -0.292 5.889 1.00 90.56 101 THR A C 1
ATOM 806 O O . THR A 1 101 ? 0.615 0.538 6.792 1.00 90.56 101 THR A O 1
ATOM 809 N N . LEU A 1 102 ? -0.294 -0.107 4.832 1.00 91.69 102 LEU A N 1
ATOM 810 C CA . LEU A 1 102 ? -1.123 1.084 4.642 1.00 91.69 102 LEU A CA 1
ATOM 811 C C . LEU A 1 102 ? -2.126 1.270 5.788 1.00 91.69 102 LEU A C 1
ATOM 813 O O . LEU A 1 102 ? -2.230 2.358 6.355 1.00 91.69 102 LEU A O 1
ATOM 817 N N . ALA A 1 103 ? -2.829 0.206 6.183 1.00 91.31 103 ALA A N 1
ATOM 818 C CA . ALA A 1 103 ? -3.787 0.253 7.285 1.00 91.31 103 ALA A CA 1
ATOM 819 C C . ALA A 1 103 ? -3.108 0.633 8.612 1.00 91.31 103 ALA A C 1
ATOM 821 O O . ALA A 1 103 ? -3.618 1.476 9.353 1.00 91.31 103 ALA A O 1
ATOM 822 N N . LYS A 1 104 ? -1.929 0.063 8.898 1.00 90.12 104 LYS A N 1
ATOM 823 C CA . LYS A 1 104 ? -1.136 0.400 10.092 1.00 90.12 104 LYS A CA 1
ATOM 824 C C . LYS A 1 104 ? -0.705 1.866 10.082 1.00 90.12 104 LYS A C 1
ATOM 826 O O . LYS A 1 104 ? -0.915 2.559 11.077 1.00 90.12 104 LYS A O 1
ATOM 831 N N . ALA A 1 105 ? -0.159 2.353 8.970 1.00 89.62 105 ALA A N 1
ATOM 832 C CA . ALA A 1 105 ? 0.277 3.742 8.836 1.00 89.62 105 ALA A CA 1
ATOM 833 C C . ALA A 1 105 ? -0.891 4.729 9.011 1.00 89.62 105 ALA A C 1
ATOM 835 O O . ALA A 1 105 ? -0.794 5.692 9.778 1.00 89.62 105 ALA A O 1
ATOM 836 N N . GLN A 1 106 ? -2.037 4.451 8.383 1.00 89.44 106 GLN A N 1
ATOM 837 C CA . GLN A 1 106 ? -3.227 5.292 8.505 1.00 89.44 106 GLN A CA 1
ATOM 838 C C . GLN A 1 106 ? -3.796 5.293 9.936 1.00 89.44 106 GLN A C 1
ATOM 840 O O . GLN A 1 106 ? -4.236 6.340 10.426 1.00 89.44 106 GLN A O 1
ATOM 845 N N . PHE A 1 107 ? -3.749 4.154 10.640 1.00 89.25 107 PHE A N 1
ATOM 846 C CA . PHE A 1 107 ? -4.152 4.079 12.046 1.00 89.25 107 PHE A CA 1
ATOM 847 C C . PHE A 1 107 ? -3.221 4.896 12.947 1.00 89.25 107 PHE A C 1
ATOM 849 O O . PHE A 1 107 ? -3.699 5.621 13.820 1.00 89.25 107 PHE A O 1
ATOM 856 N N . LEU A 1 108 ? -1.905 4.819 12.727 1.00 87.81 108 LEU A N 1
ATOM 857 C CA . LEU A 1 108 ? -0.923 5.577 13.506 1.00 87.81 108 LEU A CA 1
ATOM 858 C C . LEU A 1 108 ? -1.110 7.093 13.354 1.00 87.81 108 LEU A C 1
ATOM 860 O O . LEU A 1 108 ? -1.023 7.805 14.357 1.00 87.81 108 LEU A O 1
ATOM 864 N N . LYS A 1 109 ? -1.432 7.558 12.138 1.00 85.94 109 LYS A N 1
ATOM 865 C CA . LYS A 1 109 ? -1.669 8.975 11.815 1.00 85.94 109 LYS A CA 1
ATOM 866 C C . LYS A 1 109 ? -2.972 9.519 12.407 1.00 85.94 109 LYS A C 1
ATOM 868 O O . LYS A 1 109 ? -2.951 10.539 13.085 1.00 85.94 109 LYS A O 1
ATOM 873 N N . ASN A 1 110 ? -4.102 8.845 12.177 1.00 84.69 110 ASN A N 1
ATOM 874 C CA . ASN A 1 110 ? -5.423 9.372 12.555 1.00 84.69 110 ASN A CA 1
ATOM 875 C C . ASN A 1 110 ? -5.939 8.863 13.911 1.00 84.69 110 ASN A C 1
ATOM 877 O O . ASN A 1 110 ? -6.953 9.363 14.397 1.00 84.69 110 ASN A O 1
ATOM 881 N N . ARG A 1 111 ? -5.302 7.838 14.501 1.00 84.38 111 ARG A N 1
ATOM 882 C CA . ARG A 1 111 ? -5.701 7.178 15.766 1.00 84.38 111 ARG A CA 1
ATOM 883 C C . ARG A 1 111 ? -7.181 6.771 15.826 1.00 84.38 111 ARG A C 1
ATOM 885 O O . ARG A 1 111 ? -7.767 6.663 16.901 1.00 84.38 111 ARG A O 1
ATOM 892 N N . SER A 1 112 ? -7.788 6.519 14.667 1.00 85.75 112 SER A N 1
ATOM 893 C CA . SER A 1 112 ? -9.195 6.146 14.531 1.00 85.75 112 SER A CA 1
ATOM 894 C C . SER A 1 112 ? -9.308 4.750 13.936 1.00 85.75 112 SER A C 1
ATO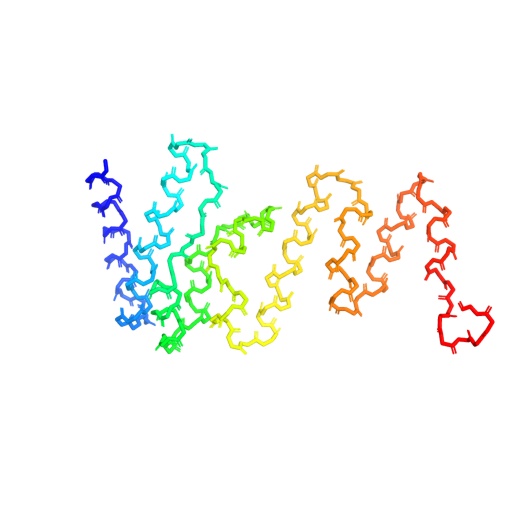M 896 O O . SER A 1 112 ? -8.932 4.538 12.783 1.00 85.75 112 SER A O 1
ATOM 898 N N . ALA A 1 113 ? -9.860 3.800 14.700 1.00 86.75 113 ALA A N 1
ATOM 899 C CA . ALA A 1 113 ? -10.063 2.435 14.215 1.00 86.75 113 ALA A CA 1
ATOM 900 C C . ALA A 1 113 ? -11.059 2.384 13.041 1.00 86.75 113 ALA A C 1
ATOM 902 O O . ALA A 1 113 ? -10.888 1.597 12.118 1.00 86.75 113 ALA A O 1
ATOM 903 N N . LEU A 1 114 ? -12.063 3.268 13.021 1.00 87.38 114 LEU A N 1
ATOM 904 C CA . LEU A 1 114 ? -13.063 3.319 11.948 1.00 87.38 114 LEU A CA 1
ATOM 905 C C . LEU A 1 114 ? -12.472 3.716 10.594 1.00 87.38 114 LEU A C 1
ATOM 907 O O . LEU A 1 114 ? -12.884 3.179 9.572 1.00 87.38 114 LEU A O 1
ATOM 911 N N . ALA A 1 115 ? -11.484 4.614 10.577 1.00 87.38 115 ALA A N 1
ATOM 912 C CA . ALA A 1 115 ? -10.847 5.049 9.334 1.00 87.38 115 ALA A CA 1
ATOM 913 C C . ALA A 1 115 ? -10.094 3.908 8.626 1.00 87.38 115 ALA A C 1
ATOM 915 O O . ALA A 1 115 ? -9.919 3.948 7.412 1.00 87.38 115 ALA A O 1
ATOM 916 N N . VAL A 1 116 ? -9.669 2.890 9.381 1.00 91.44 116 VAL A N 1
ATOM 917 C CA . VAL A 1 116 ? -8.930 1.726 8.869 1.00 91.44 116 VAL A CA 1
ATOM 918 C C . VAL A 1 116 ? -9.791 0.473 8.727 1.00 91.44 116 VAL A C 1
ATOM 920 O O . VAL A 1 116 ? -9.318 -0.549 8.234 1.00 91.44 116 VAL A O 1
ATOM 923 N N . MET A 1 117 ? -11.068 0.557 9.111 1.00 91.12 117 MET A N 1
ATOM 924 C CA . MET A 1 117 ? -12.037 -0.532 9.007 1.00 91.12 117 MET A CA 1
ATOM 925 C C . MET A 1 117 ? -12.110 -1.134 7.594 1.00 91.12 117 MET A C 1
ATOM 927 O O . MET A 1 117 ? -12.010 -2.358 7.499 1.00 91.12 117 MET A O 1
ATOM 931 N N . PRO A 1 118 ? -12.217 -0.349 6.496 1.00 91.25 118 PRO A N 1
ATOM 932 C CA . PRO A 1 118 ? -12.342 -0.926 5.156 1.00 91.25 118 PRO A CA 1
ATOM 933 C C . PRO A 1 118 ? -11.161 -1.834 4.795 1.00 91.25 118 PRO A C 1
ATOM 935 O O . PRO A 1 118 ? -11.357 -2.890 4.201 1.00 91.25 118 PRO A O 1
ATOM 938 N N . TRP A 1 119 ? -9.946 -1.475 5.222 1.00 92.31 119 TRP A N 1
ATOM 939 C CA . TRP A 1 119 ? -8.741 -2.259 4.952 1.00 92.31 119 TRP A CA 1
ATOM 940 C C . TRP A 1 119 ? -8.740 -3.589 5.699 1.00 92.3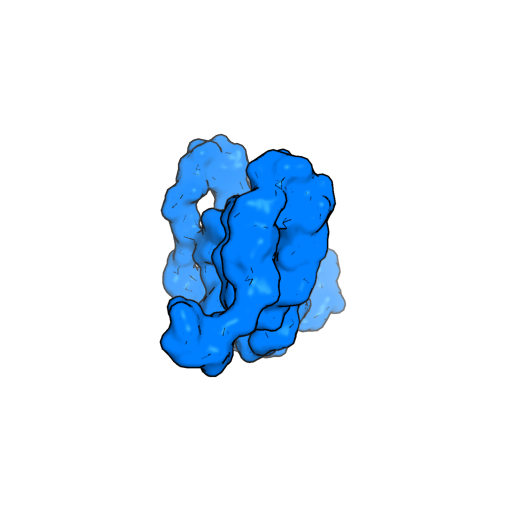1 119 TRP A C 1
ATOM 942 O O . TRP A 1 119 ? -8.497 -4.632 5.100 1.00 92.31 119 TRP A O 1
ATOM 952 N N . TYR A 1 120 ? -9.046 -3.585 6.998 1.00 93.06 120 TYR A N 1
ATOM 953 C CA . TYR A 1 120 ? -9.054 -4.823 7.782 1.00 93.06 120 TYR A CA 1
ATOM 954 C C . TYR A 1 120 ? -10.203 -5.762 7.404 1.00 93.06 120 TYR A C 1
ATOM 956 O O . TYR A 1 120 ? -10.021 -6.980 7.463 1.00 93.06 120 TYR A O 1
ATOM 964 N N . LEU A 1 121 ? -11.349 -5.224 6.975 1.00 91.31 121 LEU A N 1
ATOM 965 C CA . LEU A 1 121 ? -12.448 -6.025 6.431 1.00 91.31 121 LEU A CA 1
ATOM 966 C C . LEU A 1 121 ? -12.077 -6.638 5.075 1.00 91.31 121 LEU A C 1
ATOM 968 O O . LEU A 1 121 ? -12.256 -7.840 4.893 1.00 91.31 121 LEU A O 1
ATOM 972 N N . ALA A 1 122 ? -11.478 -5.860 4.167 1.00 91.62 122 ALA A N 1
ATOM 973 C CA . ALA A 1 122 ? -10.985 -6.375 2.886 1.00 91.62 122 ALA A CA 1
ATOM 974 C C . ALA A 1 122 ? -9.927 -7.480 3.072 1.00 91.62 122 ALA A C 1
ATOM 976 O O . ALA A 1 122 ? -9.895 -8.453 2.323 1.00 91.62 122 ALA A O 1
ATOM 977 N N . LEU A 1 123 ? -9.097 -7.371 4.114 1.00 92.88 123 LEU A N 1
ATOM 978 C CA . LEU A 1 123 ? -8.101 -8.382 4.477 1.00 92.88 123 LEU A CA 1
ATOM 979 C C . LEU A 1 123 ? -8.677 -9.602 5.218 1.00 92.88 123 LEU A C 1
ATOM 981 O O . LEU A 1 123 ? -7.909 -10.515 5.525 1.00 92.88 123 LEU A O 1
ATOM 985 N N . GLN A 1 124 ? -9.981 -9.632 5.525 1.00 91.06 124 GLN A N 1
ATOM 986 C CA . GLN A 1 124 ? -10.626 -10.661 6.360 1.00 91.06 124 GLN A CA 1
ATOM 987 C C . GLN A 1 124 ? -10.000 -10.779 7.768 1.00 91.06 124 GLN A C 1
ATOM 989 O O . GLN A 1 124 ? -10.015 -11.832 8.402 1.00 91.06 124 GLN A O 1
ATOM 994 N N . LYS A 1 125 ? -9.451 -9.677 8.298 1.00 91.56 125 LYS A N 1
ATOM 995 C CA . LYS A 1 125 ? -8.785 -9.605 9.612 1.00 91.56 125 LYS A CA 1
ATOM 996 C C . LYS A 1 125 ? -9.674 -8.925 10.660 1.00 91.56 125 LYS A C 1
ATOM 998 O O . LYS A 1 125 ? -9.251 -7.992 11.346 1.00 91.56 125 LYS A O 1
ATOM 1003 N N . LYS A 1 126 ? -10.911 -9.415 10.810 1.00 88.75 126 LYS A N 1
ATOM 1004 C CA . LYS A 1 126 ? -11.905 -8.889 11.772 1.00 88.75 126 LYS A CA 1
ATOM 1005 C C . LYS A 1 126 ? -11.378 -8.878 13.214 1.00 88.75 126 LYS A C 1
ATOM 1007 O O . LYS A 1 126 ? -11.592 -7.909 13.936 1.00 88.75 126 LYS A O 1
ATOM 1012 N N . SER A 1 127 ? -10.642 -9.914 13.619 1.00 89.50 127 SER A N 1
ATOM 1013 C CA . SER A 1 127 ? -10.060 -10.030 14.965 1.00 89.50 127 SER A CA 1
ATOM 1014 C C . SER A 1 127 ? -9.106 -8.880 15.306 1.00 89.50 127 SER A C 1
ATOM 1016 O O . SER A 1 127 ? -9.190 -8.308 16.392 1.00 89.50 127 SER A O 1
ATOM 1018 N N . VAL A 1 128 ? -8.245 -8.489 14.361 1.00 90.94 128 VAL A N 1
ATOM 1019 C CA . VAL A 1 128 ? -7.308 -7.367 14.524 1.00 90.94 128 VAL A CA 1
ATOM 1020 C C . VAL A 1 128 ? -8.078 -6.060 14.694 1.00 90.94 128 VAL A C 1
ATOM 1022 O O . VAL A 1 128 ? -7.814 -5.303 15.626 1.00 90.94 128 VAL A O 1
ATOM 1025 N N . PHE A 1 129 ? -9.079 -5.826 13.845 1.00 91.31 129 PHE A N 1
ATOM 1026 C CA . PHE A 1 129 ? -9.934 -4.642 13.925 1.00 91.31 129 PHE A CA 1
ATOM 1027 C C . PHE A 1 129 ? -10.686 -4.539 15.264 1.00 91.31 129 PHE A C 1
ATOM 1029 O O . PHE A 1 129 ? -10.714 -3.470 15.875 1.00 91.31 129 PHE A O 1
ATOM 1036 N N . LEU A 1 130 ? -11.228 -5.651 15.771 1.00 89.81 130 LEU A N 1
ATOM 1037 C CA . LEU A 1 130 ? -11.871 -5.697 17.088 1.00 89.81 130 LEU A CA 1
ATOM 1038 C C . LEU A 1 130 ? -10.898 -5.368 18.227 1.00 89.81 130 LEU A C 1
ATOM 1040 O O . LEU A 1 130 ? -11.270 -4.649 19.156 1.00 89.81 130 LEU A O 1
ATOM 1044 N N . GLY A 1 131 ? -9.650 -5.837 18.142 1.00 90.00 131 GLY A N 1
ATOM 1045 C CA . GLY A 1 131 ? -8.593 -5.465 19.085 1.00 90.00 131 GLY A CA 1
ATOM 1046 C C . GLY A 1 131 ? -8.335 -3.954 19.111 1.00 90.00 131 GLY A C 1
ATOM 1047 O O . GLY A 1 131 ? -8.255 -3.361 20.189 1.00 90.00 131 GLY A O 1
ATOM 1048 N N . LEU A 1 132 ? -8.293 -3.315 17.935 1.00 88.94 132 LEU A N 1
ATOM 1049 C CA . LEU A 1 132 ? -8.138 -1.859 17.815 1.00 88.94 132 LEU A CA 1
ATOM 1050 C C . LEU A 1 132 ? -9.330 -1.101 18.421 1.00 88.94 132 LEU A C 1
ATOM 1052 O O . LEU A 1 132 ? -9.131 -0.131 19.154 1.00 88.94 132 LEU A O 1
ATOM 1056 N N . LEU A 1 133 ? -10.560 -1.558 18.166 1.00 88.50 133 LEU A N 1
ATOM 1057 C CA . LEU A 1 133 ? -11.772 -0.960 18.738 1.00 88.50 133 LEU A CA 1
ATOM 1058 C C . LEU A 1 133 ? -11.815 -1.086 20.265 1.00 88.50 133 LEU A C 1
ATOM 1060 O O . LEU A 1 133 ? -12.165 -0.123 20.944 1.00 88.50 133 LEU A O 1
ATOM 1064 N N . LYS A 1 134 ? -11.421 -2.242 20.815 1.00 86.69 134 LYS A N 1
ATOM 1065 C CA . LYS A 1 134 ? -11.380 -2.477 22.268 1.00 86.69 134 LYS A CA 1
ATOM 1066 C C . LYS A 1 134 ? -10.437 -1.507 22.981 1.00 86.69 134 LYS A C 1
ATOM 1068 O O . LYS A 1 134 ? -10.711 -1.109 24.111 1.00 86.69 134 LYS A O 1
ATOM 1073 N N . SER A 1 135 ? -9.349 -1.112 22.320 1.00 84.19 135 SER A N 1
ATOM 1074 C CA . SER A 1 135 ? -8.392 -0.147 22.865 1.00 84.19 135 SER A CA 1
ATOM 1075 C C . SER A 1 135 ? -8.933 1.290 22.912 1.00 84.19 135 SER A C 1
ATOM 1077 O O . SER A 1 135 ? -8.355 2.127 23.604 1.00 84.19 135 SER A O 1
ATOM 1079 N N . SER A 1 136 ? -10.013 1.602 22.187 1.00 82.06 136 SER A N 1
ATOM 1080 C CA . SER A 1 136 ? -10.596 2.942 22.111 1.00 82.06 136 SER A CA 1
ATOM 1081 C C . SER A 1 136 ? -11.880 3.040 22.936 1.00 82.06 136 SER A C 1
ATOM 1083 O O . SER A 1 136 ? -12.931 2.527 22.554 1.00 82.06 136 SER A O 1
ATOM 1085 N N . VAL A 1 137 ? -11.832 3.782 24.048 1.00 77.38 137 VAL A N 1
ATOM 1086 C CA . VAL A 1 137 ? -12.998 3.992 24.932 1.00 77.38 137 VAL A CA 1
ATOM 1087 C C . VAL A 1 137 ? -14.186 4.607 24.177 1.00 77.38 137 VAL A C 1
ATOM 1089 O O . VAL A 1 137 ? -15.335 4.250 24.431 1.00 77.38 137 VAL A O 1
ATOM 1092 N N . LYS A 1 138 ? -13.918 5.475 23.192 1.00 80.56 138 LYS A N 1
ATOM 1093 C CA . LYS A 1 138 ? -14.946 6.160 22.388 1.00 80.56 138 LYS A CA 1
ATOM 1094 C C . LYS A 1 138 ? -15.701 5.227 21.435 1.00 80.56 138 LYS A C 1
ATOM 1096 O O . LYS A 1 138 ? -16.797 5.564 21.007 1.00 80.56 138 LYS A O 1
ATOM 1101 N N . GLN A 1 139 ? -15.129 4.076 21.081 1.00 81.62 139 GLN A N 1
ATOM 1102 C CA . GLN A 1 139 ? -15.651 3.194 20.027 1.00 81.62 139 GLN A CA 1
ATOM 1103 C C . GLN A 1 139 ? -16.241 1.887 20.581 1.00 81.62 139 GLN A C 1
ATOM 1105 O O . GLN A 1 139 ? -16.462 0.927 19.843 1.00 81.62 139 GLN A O 1
ATOM 1110 N N . ARG A 1 140 ? -16.561 1.858 21.881 1.00 82.00 140 ARG A N 1
ATOM 1111 C CA . ARG A 1 140 ? -17.089 0.673 22.575 1.00 82.00 140 ARG A CA 1
ATOM 1112 C C . ARG A 1 140 ? -18.421 0.166 22.006 1.00 82.00 140 ARG A C 1
ATOM 1114 O O . ARG A 1 140 ? -18.624 -1.041 21.949 1.00 82.00 140 ARG A O 1
ATOM 1121 N N . SER A 1 141 ? -19.288 1.063 21.531 1.00 84.00 141 SER A N 1
ATOM 1122 C CA . SER A 1 141 ? -20.545 0.687 20.862 1.00 84.00 141 SER A CA 1
ATOM 1123 C C . SER A 1 141 ? -20.318 0.018 19.502 1.00 84.00 141 SER A C 1
ATOM 1125 O O . SER A 1 141 ? -21.065 -0.882 19.127 1.00 84.00 141 SER A O 1
ATOM 1127 N N . MET A 1 142 ? -19.291 0.429 18.751 1.00 86.19 142 MET A N 1
ATOM 1128 C CA . MET A 1 142 ? -18.925 -0.256 17.507 1.00 86.19 142 MET A CA 1
ATOM 1129 C C . MET A 1 142 ? -18.284 -1.606 17.799 1.00 86.19 142 MET A C 1
ATOM 1131 O O . MET A 1 142 ? -18.559 -2.569 17.092 1.00 86.19 142 MET A O 1
ATOM 1135 N N . TYR A 1 143 ? -17.485 -1.704 18.866 1.00 88.50 143 TYR A N 1
ATOM 1136 C CA . TYR A 1 143 ? -16.963 -2.990 19.317 1.00 88.50 143 TYR A CA 1
ATOM 1137 C C . TYR A 1 143 ? -18.090 -3.989 19.594 1.00 88.50 143 TYR A C 1
ATOM 1139 O O . TYR A 1 143 ? -18.021 -5.099 19.083 1.00 88.50 143 TYR A O 1
ATOM 1147 N N . SER A 1 144 ? -19.137 -3.611 20.340 1.00 86.44 144 SER A N 1
ATOM 1148 C CA . SER A 1 144 ? -20.246 -4.533 20.632 1.00 86.44 144 SER A CA 1
ATOM 1149 C C . SER A 1 144 ? -20.989 -4.986 19.377 1.00 86.44 144 SER A C 1
ATOM 1151 O O . SER A 1 144 ? -21.337 -6.154 19.284 1.00 86.44 144 SER A O 1
ATOM 1153 N N . PHE A 1 145 ? -21.180 -4.098 18.396 1.00 88.00 145 PHE A N 1
ATOM 1154 C CA . PHE A 1 145 ? -21.798 -4.464 17.119 1.00 88.00 145 PHE A CA 1
ATOM 1155 C C . PHE A 1 145 ? -20.943 -5.472 16.343 1.00 88.00 145 PHE A C 1
ATOM 1157 O O . PHE A 1 145 ? -21.426 -6.526 15.943 1.00 88.00 145 PHE A O 1
ATOM 1164 N N . PHE A 1 146 ? -19.652 -5.183 16.161 1.00 85.44 146 PHE A N 1
ATOM 1165 C CA . PHE A 1 146 ? -18.773 -6.067 15.396 1.00 85.44 146 PHE A CA 1
ATOM 1166 C C . PHE A 1 146 ? -18.362 -7.327 16.163 1.00 85.44 146 PHE A C 1
ATOM 1168 O O . PHE A 1 146 ? -17.896 -8.276 15.539 1.00 85.44 146 PHE A O 1
ATOM 1175 N N . ALA A 1 147 ? -18.504 -7.363 17.487 1.00 86.62 147 ALA A N 1
ATOM 1176 C CA . ALA A 1 147 ? -18.259 -8.561 18.285 1.00 86.62 147 ALA A CA 1
ATOM 1177 C C . ALA A 1 147 ? -19.317 -9.648 18.050 1.00 86.62 147 ALA A C 1
ATOM 1179 O O . ALA A 1 147 ? -19.043 -10.811 18.338 1.00 86.62 147 ALA A O 1
ATOM 1180 N N . ASN A 1 148 ? -20.482 -9.291 17.503 1.00 86.94 148 ASN A N 1
ATOM 1181 C CA . ASN A 1 148 ? -21.505 -10.259 17.134 1.00 86.94 148 ASN A CA 1
ATOM 1182 C C . ASN A 1 148 ? -21.019 -11.184 16.008 1.00 86.94 148 ASN A C 1
ATOM 1184 O O . ASN A 1 148 ? -20.173 -10.818 15.172 1.00 86.94 148 ASN A O 1
ATOM 1188 N N . ASP A 1 149 ? -21.575 -12.392 15.998 1.00 84.62 149 ASP A N 1
ATOM 1189 C CA . ASP A 1 149 ? -21.428 -13.331 14.897 1.00 84.62 149 ASP A CA 1
ATOM 1190 C C . ASP A 1 149 ? -22.478 -13.015 13.827 1.00 84.62 149 ASP A C 1
ATOM 1192 O O . ASP A 1 149 ? -23.672 -13.129 14.074 1.00 84.62 149 ASP A O 1
ATOM 1196 N N . PHE A 1 150 ? -22.017 -12.596 12.648 1.00 84.06 150 PHE A N 1
ATOM 1197 C CA . PHE A 1 150 ? -22.878 -12.301 11.496 1.00 84.06 150 PHE A CA 1
ATOM 1198 C C . PHE A 1 150 ? -23.168 -13.552 10.652 1.00 84.06 150 PHE A C 1
ATOM 1200 O O . PHE A 1 150 ? -23.714 -13.447 9.560 1.00 84.06 150 PHE A O 1
ATOM 1207 N N . SER A 1 151 ? -22.755 -14.731 11.126 1.00 85.25 151 SER A N 1
ATOM 1208 C CA . SER A 1 151 ? -23.161 -16.020 10.556 1.00 85.25 151 SER A CA 1
ATOM 1209 C C . SER A 1 151 ? -24.491 -16.504 11.146 1.00 85.25 151 SER A C 1
ATOM 1211 O O . SER A 1 151 ? -25.126 -17.391 10.579 1.00 85.25 151 SER A O 1
ATOM 1213 N N . ASP A 1 152 ? -24.901 -15.949 12.291 1.00 90.19 152 ASP A N 1
ATOM 1214 C CA . ASP A 1 152 ? -26.186 -16.231 12.925 1.00 90.19 152 ASP A CA 1
ATOM 1215 C C . ASP A 1 152 ? -27.299 -15.461 12.184 1.00 90.19 152 ASP A C 1
ATOM 1217 O O . ASP A 1 152 ? -27.218 -14.235 12.106 1.00 90.19 152 ASP A O 1
ATOM 1221 N N . PRO A 1 153 ? -28.353 -16.133 11.676 1.00 82.31 153 PRO A N 1
ATOM 1222 C CA . PRO A 1 153 ? -29.449 -15.503 10.929 1.00 82.31 153 PRO A CA 1
ATOM 1223 C C . PRO A 1 153 ? -30.251 -14.452 11.715 1.00 82.31 153 PRO A C 1
ATOM 1225 O O . PRO A 1 153 ? -31.121 -13.789 11.149 1.00 82.31 153 PRO A O 1
ATOM 1228 N N . ARG A 1 154 ? -30.009 -14.303 13.020 1.00 83.00 154 ARG A N 1
ATOM 1229 C CA . ARG A 1 154 ? -30.572 -13.227 13.841 1.00 83.00 154 ARG A CA 1
ATOM 1230 C C . ARG A 1 154 ? -30.014 -11.831 13.500 1.00 83.00 154 ARG A C 1
ATOM 1232 O O . ARG A 1 154 ? -30.670 -10.845 13.848 1.00 83.00 154 ARG A O 1
ATOM 1239 N N . TRP A 1 155 ? -28.828 -11.749 12.893 1.00 75.25 155 TRP A N 1
ATOM 1240 C CA . TRP A 1 155 ? -28.095 -10.510 12.586 1.00 75.25 155 TRP A CA 1
ATOM 1241 C C . TRP A 1 155 ? -27.925 -10.306 11.083 1.00 75.25 155 TRP A C 1
ATOM 1243 O O . TRP A 1 155 ? -27.892 -9.120 10.682 1.00 75.25 155 TRP A O 1
#

Secondary structure (DSSP, 8-state):
-HHHHHHHHHHHHHHTTS---HHHHHHHHHHHHHHHHHHHHS-TTPPPPHHHHHHHHT-S-HHHHHHHHS-SS---HHHHHHTTHHHH---HHHHHHHHHHHHHHHHHHH--HHHHHHHHHHTT-HHHHHHHHHT-GGGHHHHHHHHS-TTSTT-

Radius of gyration: 19.0 Å; chains: 1; bounding box: 54×37×46 Å

Sequence (155 aa):
QLLAVAHTILELNEISRSDIDLPGFRFLIAARLFQFECRSHQTCQQRLEWVDVAWAIHSGCKASLAKLSLPCEIVDWKTLSALGVGYWLDSPDELRKVIETLAKAQFLKNRSALAVMPWYLALQKKSVFLGLLKSSVKQRSMYSFFANDFSDPRW